Protein AF-A0A2W6C945-F1 (afdb_monomer_lite)

Structure (mmCIF, N/CA/C/O backbone):
data_AF-A0A2W6C945-F1
#
_entry.id   AF-A0A2W6C945-F1
#
loop_
_atom_site.group_PDB
_atom_site.id
_atom_site.type_symbol
_atom_site.label_atom_id
_atom_site.label_alt_id
_atom_site.label_comp_id
_atom_site.label_asym_id
_atom_site.label_entity_id
_atom_site.label_seq_id
_atom_site.pdbx_PDB_ins_code
_atom_site.Cartn_x
_atom_site.Cartn_y
_atom_site.Cartn_z
_atom_site.occupancy
_atom_site.B_iso_or_equiv
_atom_site.auth_seq_id
_atom_site.auth_comp_id
_atom_site.auth_asym_id
_atom_site.auth_atom_id
_atom_site.pdbx_PDB_model_num
ATOM 1 N N . ILE A 1 1 ? -20.188 -12.125 45.184 1.00 84.50 1 ILE A N 1
ATOM 2 C CA . ILE A 1 1 ? -20.634 -11.497 43.907 1.00 84.50 1 ILE A CA 1
ATOM 3 C C . ILE A 1 1 ? -21.324 -10.156 44.148 1.00 84.50 1 ILE A C 1
ATOM 5 O O . ILE A 1 1 ? -20.869 -9.191 43.562 1.00 84.50 1 ILE A O 1
ATOM 9 N N . ARG A 1 2 ? -22.378 -10.065 44.979 1.00 91.31 2 ARG A N 1
ATOM 10 C CA . ARG A 1 2 ? -23.064 -8.780 45.250 1.00 91.31 2 ARG A CA 1
ATOM 11 C C . ARG A 1 2 ? -22.165 -7.738 45.921 1.00 91.31 2 ARG A C 1
ATOM 13 O O . ARG A 1 2 ? -22.112 -6.624 45.441 1.00 91.31 2 ARG A O 1
ATOM 20 N N . GLU A 1 3 ? -21.388 -8.149 46.918 1.00 95.62 3 GLU A N 1
ATOM 21 C CA . GLU A 1 3 ? -20.398 -7.289 47.586 1.00 95.62 3 GLU A CA 1
ATOM 22 C C . GLU A 1 3 ? -19.382 -6.696 46.590 1.00 95.62 3 GLU A 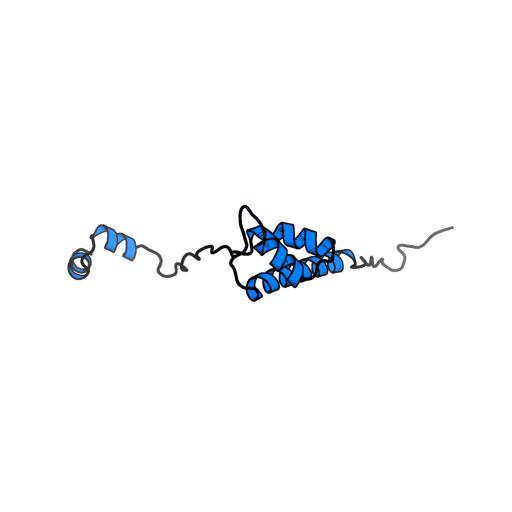C 1
ATOM 24 O O . GLU A 1 3 ? -19.269 -5.485 46.463 1.00 95.62 3 GLU A O 1
ATOM 29 N N . ILE A 1 4 ? -18.769 -7.547 45.757 1.00 91.88 4 ILE A N 1
ATOM 30 C CA . ILE A 1 4 ? -17.868 -7.135 44.661 1.00 91.88 4 ILE A CA 1
ATOM 31 C C . ILE A 1 4 ? -18.565 -6.180 43.672 1.00 91.88 4 ILE A C 1
ATOM 33 O O . ILE A 1 4 ? -17.958 -5.250 43.152 1.00 91.88 4 ILE A O 1
ATOM 37 N N . ALA A 1 5 ? -19.840 -6.428 43.369 1.00 94.88 5 ALA A N 1
ATOM 38 C CA . ALA A 1 5 ? -20.624 -5.620 42.441 1.00 94.88 5 ALA A CA 1
ATOM 39 C C . ALA A 1 5 ? -20.922 -4.219 43.005 1.00 94.88 5 ALA A C 1
ATOM 41 O O . ALA A 1 5 ? -20.815 -3.238 42.271 1.00 94.88 5 ALA A O 1
ATOM 42 N N . GLU A 1 6 ? -21.249 -4.126 44.294 1.00 95.06 6 GLU A N 1
ATOM 43 C CA . GLU A 1 6 ? -21.484 -2.869 45.013 1.00 95.06 6 GLU A CA 1
ATOM 44 C C . GLU A 1 6 ? -20.196 -2.052 45.152 1.00 95.06 6 GLU A C 1
ATOM 46 O O . GLU A 1 6 ? -20.202 -0.855 44.870 1.00 95.06 6 GLU A O 1
ATOM 51 N N . GLU A 1 7 ? -19.083 -2.701 45.493 1.00 96.31 7 GLU A N 1
ATOM 52 C CA . GLU A 1 7 ? -17.783 -2.045 45.654 1.00 96.31 7 GLU A CA 1
ATOM 53 C C . GLU A 1 7 ? -17.219 -1.515 44.324 1.00 96.31 7 GLU A C 1
ATOM 55 O O . GLU A 1 7 ? -16.675 -0.413 44.270 1.00 96.31 7 GLU A O 1
ATOM 60 N N . LEU A 1 8 ? -17.388 -2.263 43.226 1.00 94.19 8 LEU A N 1
ATOM 61 C CA . LEU A 1 8 ? -16.870 -1.896 41.900 1.00 94.19 8 LEU A CA 1
ATOM 62 C C . LEU A 1 8 ? -17.870 -1.113 41.030 1.00 94.19 8 LEU A C 1
ATOM 64 O O . LEU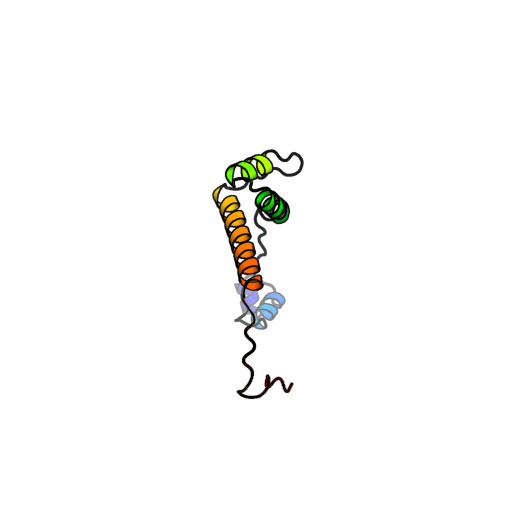 A 1 8 ? -17.537 -0.735 39.906 1.00 94.19 8 LEU A O 1
ATOM 68 N N . GLY A 1 9 ? -19.101 -0.889 41.503 1.00 94.25 9 GLY A N 1
ATOM 69 C CA . GLY A 1 9 ? -20.144 -0.199 40.734 1.00 94.25 9 GLY A CA 1
ATOM 70 C C . GLY A 1 9 ? -20.558 -0.946 39.459 1.00 94.25 9 GLY A C 1
ATOM 71 O O . GLY A 1 9 ? -20.826 -0.342 38.416 1.00 94.25 9 GLY A O 1
ATOM 72 N N . HIS A 1 10 ? -20.582 -2.277 39.504 1.00 95.19 10 HIS A N 1
ATOM 73 C CA . HIS A 1 10 ? -20.946 -3.135 38.376 1.00 95.19 10 HIS A CA 1
ATOM 74 C C . HIS A 1 10 ? -22.197 -3.955 38.676 1.00 95.19 10 HIS A C 1
ATOM 76 O O . HIS A 1 10 ? -22.591 -4.131 39.821 1.00 95.19 10 HIS A O 1
ATOM 82 N N . SER A 1 11 ? -22.854 -4.487 37.641 1.00 95.75 11 SER A N 1
ATOM 83 C CA . SER A 1 11 ? -23.988 -5.385 37.873 1.00 95.75 11 SER A CA 1
ATOM 84 C C . SER A 1 11 ? -23.498 -6.747 38.399 1.00 95.75 11 SER A C 1
ATOM 86 O O . SER A 1 11 ? -22.457 -7.234 37.938 1.00 95.75 11 SER A O 1
ATOM 88 N N . PRO A 1 12 ? -24.248 -7.427 39.288 1.00 93.75 12 PRO A N 1
ATOM 89 C CA . PRO A 1 12 ? -23.920 -8.790 39.715 1.00 93.75 12 PRO A CA 1
ATOM 90 C C . PRO A 1 12 ? -23.756 -9.760 38.537 1.00 93.75 12 PRO A C 1
ATOM 92 O O . PRO A 1 12 ? -22.913 -10.654 38.583 1.00 93.75 12 PRO A O 1
ATOM 95 N N . THR A 1 13 ? -24.512 -9.549 37.455 1.00 95.12 13 THR A N 1
ATOM 96 C CA . THR A 1 13 ? -24.417 -10.315 36.206 1.00 95.12 13 THR A CA 1
ATOM 97 C C . THR A 1 13 ? -23.081 -10.087 35.499 1.00 95.12 13 THR A C 1
ATOM 99 O O . THR A 1 13 ? -22.464 -11.041 35.033 1.00 95.12 13 THR A O 1
ATOM 102 N N . THR A 1 14 ? -22.589 -8.845 35.463 1.00 93.50 14 THR A N 1
ATOM 103 C CA . THR A 1 14 ? -21.268 -8.506 34.908 1.00 93.50 14 THR A CA 1
ATOM 104 C C . THR A 1 14 ? -20.160 -9.192 35.701 1.00 93.50 14 THR A C 1
ATOM 106 O O . THR A 1 14 ? -19.293 -9.823 35.104 1.00 93.50 14 THR A O 1
ATOM 109 N N . VAL A 1 15 ? -20.219 -9.119 37.033 1.00 94.25 15 VAL A N 1
ATOM 110 C CA . VAL A 1 15 ? -19.232 -9.756 37.918 1.00 94.25 15 VAL A CA 1
ATOM 111 C C . VAL A 1 15 ? -19.261 -11.278 37.764 1.00 94.25 15 VAL A C 1
ATOM 113 O O . VAL A 1 15 ? -18.212 -11.898 37.625 1.00 94.25 15 VAL A O 1
ATOM 116 N N . SER A 1 16 ? -20.451 -11.887 37.715 1.00 93.69 16 SER A N 1
ATOM 117 C CA . SER A 1 16 ? -20.593 -13.330 37.484 1.00 93.69 16 SER A CA 1
ATOM 118 C C . SER A 1 16 ? -20.015 -13.765 36.138 1.00 93.69 16 SER A C 1
ATOM 120 O O . SER A 1 16 ? -19.373 -14.808 36.074 1.00 93.69 16 SER A O 1
ATOM 122 N N . ARG A 1 17 ? -20.230 -12.980 35.074 1.00 92.62 17 ARG A N 1
ATOM 123 C CA . ARG A 1 17 ? -19.676 -13.256 33.743 1.00 92.62 17 ARG A CA 1
ATOM 124 C C . ARG A 1 17 ? -18.149 -13.220 33.760 1.00 92.62 17 ARG A C 1
ATOM 126 O O . ARG A 1 17 ? -17.527 -14.162 33.294 1.00 92.62 17 ARG A O 1
ATOM 133 N N . VAL A 1 18 ? -17.556 -12.171 34.330 1.00 90.94 18 VAL A N 1
ATOM 134 C CA . VAL A 1 18 ? -16.093 -12.002 34.382 1.00 90.94 18 VAL A CA 1
ATOM 135 C C . VAL A 1 18 ? -15.425 -13.103 35.211 1.00 90.94 18 VAL A C 1
ATOM 137 O O . VAL A 1 18 ? -14.394 -13.619 34.806 1.00 90.94 18 VAL A O 1
ATOM 140 N N . LEU A 1 19 ? -16.026 -13.525 36.330 1.00 91.56 19 LEU A N 1
ATOM 141 C CA . LEU A 1 19 ? -15.495 -14.628 37.147 1.00 91.56 19 LEU A CA 1
ATOM 142 C C . LEU A 1 19 ? -15.540 -15.996 36.442 1.00 91.56 19 LEU A C 1
ATOM 144 O O . LEU A 1 19 ? -14.821 -16.907 36.842 1.00 91.56 19 LEU A O 1
ATOM 148 N N . GLN A 1 20 ? -16.400 -16.155 35.432 1.00 91.50 20 GLN A N 1
ATOM 149 C CA . GLN A 1 20 ? -16.517 -17.376 34.628 1.00 91.50 20 GLN A CA 1
ATOM 150 C C . GLN A 1 20 ? -15.671 -17.326 33.347 1.00 91.50 20 GLN A C 1
ATOM 152 O O . GLN A 1 20 ? -15.486 -18.358 32.701 1.00 91.50 20 GLN A O 1
ATOM 157 N N . GLU A 1 21 ? -15.176 -16.149 32.953 1.00 88.38 21 GLU A N 1
ATOM 158 C CA . GLU A 1 21 ? -14.334 -16.001 31.769 1.00 88.38 21 GLU A CA 1
ATOM 159 C C . GLU A 1 21 ? -12.944 -16.630 32.017 1.00 88.38 21 GLU A C 1
ATOM 161 O O . GLU A 1 21 ? -12.320 -16.377 33.049 1.00 88.38 21 GLU A O 1
ATOM 166 N N . PRO A 1 22 ? -12.427 -17.451 31.081 1.00 87.19 22 PRO A N 1
ATOM 167 C CA . PRO A 1 22 ? -11.063 -17.968 31.147 1.00 87.19 22 PRO A CA 1
ATOM 168 C C . PRO A 1 22 ? -10.040 -16.831 31.264 1.00 87.19 22 PRO A C 1
ATOM 170 O O . PRO A 1 22 ? -10.060 -15.904 30.456 1.00 87.19 22 PRO A O 1
ATOM 173 N N . MET A 1 23 ? -9.117 -16.923 32.227 1.00 81.19 23 MET A N 1
ATOM 174 C CA . MET A 1 23 ? -8.128 -15.861 32.472 1.00 81.19 23 MET A CA 1
ATOM 175 C C . MET A 1 23 ? -7.093 -15.716 31.343 1.00 81.19 23 MET A C 1
ATOM 177 O O . MET A 1 23 ? -6.578 -14.624 31.123 1.00 81.19 23 MET A O 1
ATOM 181 N N . ASP A 1 24 ? -6.851 -16.784 30.578 1.00 81.44 24 ASP A N 1
ATOM 182 C CA . ASP A 1 24 ? -5.837 -16.834 29.515 1.00 81.44 24 ASP A CA 1
ATOM 183 C C . ASP A 1 24 ? -6.398 -16.506 28.120 1.00 81.44 24 ASP A C 1
ATOM 185 O O . ASP A 1 24 ? -6.001 -17.101 27.115 1.00 81.44 24 ASP A O 1
ATOM 189 N N . GLN A 1 25 ? -7.347 -15.571 28.016 1.00 77.88 25 GLN A N 1
ATOM 190 C CA . GLN A 1 25 ? -7.807 -15.120 26.702 1.00 77.88 25 GLN A CA 1
ATOM 191 C C . GLN A 1 25 ? -6.817 -14.117 26.095 1.00 77.88 25 GLN A C 1
ATOM 193 O O . GLN A 1 25 ? -6.665 -13.009 26.619 1.00 77.88 25 GLN A O 1
ATOM 198 N N . PRO A 1 26 ? -6.160 -14.443 24.963 1.00 79.50 26 PRO A N 1
ATOM 199 C CA . PRO A 1 26 ? -5.314 -13.476 24.291 1.00 79.50 26 PRO A CA 1
ATOM 200 C C . PRO A 1 26 ? -6.175 -12.300 23.812 1.00 79.50 26 PRO A C 1
ATOM 202 O O . PRO A 1 26 ? -7.288 -12.503 23.310 1.00 79.50 26 PRO A O 1
ATOM 205 N N . PRO A 1 27 ? -5.675 -11.059 23.917 1.00 80.00 27 PRO A N 1
ATOM 206 C CA . PRO A 1 27 ? -6.416 -9.902 23.452 1.00 80.00 27 PRO A CA 1
ATOM 207 C C . PRO A 1 27 ? -6.745 -10.065 21.968 1.00 80.00 27 PRO A C 1
ATOM 209 O O . PRO A 1 27 ? -5.880 -10.386 21.147 1.00 80.00 27 PRO A O 1
ATOM 212 N N . LYS A 1 28 ? -8.005 -9.809 21.607 1.00 83.25 28 LYS A N 1
ATOM 213 C CA . LYS A 1 28 ? -8.444 -9.864 20.212 1.00 83.25 28 LYS A CA 1
ATOM 214 C C . LYS A 1 28 ? -7.643 -8.849 19.396 1.00 83.25 28 LYS A C 1
ATOM 216 O O . LYS A 1 28 ? -7.797 -7.635 19.557 1.00 83.25 28 LYS A O 1
ATOM 221 N N . ARG A 1 29 ? -6.776 -9.339 18.508 1.00 80.44 29 ARG A N 1
ATOM 222 C CA . ARG A 1 29 ? -5.962 -8.485 17.639 1.00 80.44 29 ARG A CA 1
ATOM 223 C C . ARG A 1 29 ? -6.883 -7.697 16.709 1.00 80.44 29 ARG A C 1
ATOM 225 O O . ARG A 1 29 ? -7.668 -8.273 15.964 1.00 80.44 29 ARG A O 1
ATOM 232 N N . ARG A 1 30 ? -6.780 -6.367 16.738 1.00 78.44 30 ARG A N 1
ATOM 233 C CA . ARG A 1 30 ? -7.457 -5.510 15.756 1.00 78.44 30 ARG A CA 1
ATOM 234 C C . ARG A 1 30 ? -6.797 -5.687 14.391 1.00 78.44 30 ARG A C 1
ATOM 236 O O . ARG A 1 30 ? -5.595 -5.456 14.254 1.00 78.44 30 ARG A O 1
ATOM 243 N N . GLU A 1 31 ? -7.588 -6.037 13.385 1.00 76.88 31 GLU A N 1
ATOM 244 C CA . GLU A 1 31 ? -7.157 -6.047 11.988 1.00 76.88 31 GLU A CA 1
ATOM 245 C C . GLU A 1 31 ? -7.059 -4.606 11.476 1.00 76.88 31 GLU A C 1
ATOM 247 O O . GLU A 1 31 ? -8.033 -4.013 11.018 1.00 76.88 31 GLU A O 1
ATOM 252 N N . ARG A 1 32 ? -5.877 -3.998 11.605 1.00 76.12 32 ARG A N 1
ATOM 253 C CA . ARG A 1 32 ? -5.588 -2.708 10.969 1.00 76.12 32 ARG A CA 1
ATOM 254 C C . ARG A 1 32 ? -5.040 -2.96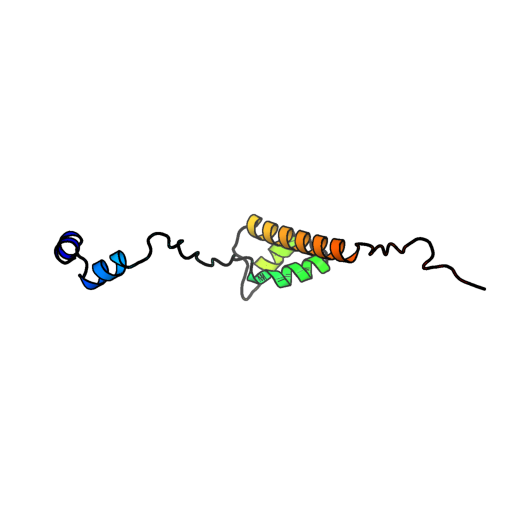7 9.572 1.00 76.12 32 ARG A C 1
ATOM 256 O O . ARG A 1 32 ? -3.921 -3.461 9.448 1.00 76.12 32 ARG A O 1
ATOM 263 N N . ARG A 1 33 ? -5.812 -2.613 8.545 1.00 82.69 33 ARG A N 1
ATOM 264 C CA . ARG A 1 33 ? -5.325 -2.569 7.160 1.00 82.69 33 ARG A CA 1
ATOM 265 C C . ARG A 1 33 ? -4.452 -1.330 6.965 1.00 82.69 33 ARG A C 1
ATOM 267 O O . ARG A 1 33 ? -4.732 -0.271 7.531 1.00 82.69 33 ARG A O 1
ATOM 274 N N . SER A 1 34 ? -3.359 -1.478 6.229 1.00 88.56 34 SER A N 1
ATOM 275 C CA . SER A 1 34 ? -2.478 -0.374 5.865 1.00 88.56 34 SER A CA 1
ATOM 276 C C . SER A 1 34 ? -3.137 0.505 4.806 1.00 88.56 34 SER A C 1
ATOM 278 O O . SER A 1 34 ? -3.873 0.015 3.955 1.00 88.56 34 SER A O 1
ATOM 280 N N . GLN A 1 35 ? -2.817 1.800 4.798 1.00 91.94 35 GLN A N 1
ATOM 281 C CA . GLN A 1 35 ? -3.301 2.711 3.754 1.00 91.94 35 GLN A CA 1
ATOM 282 C C . GLN A 1 35 ? -2.764 2.351 2.362 1.00 91.94 35 GLN A C 1
ATOM 284 O O . 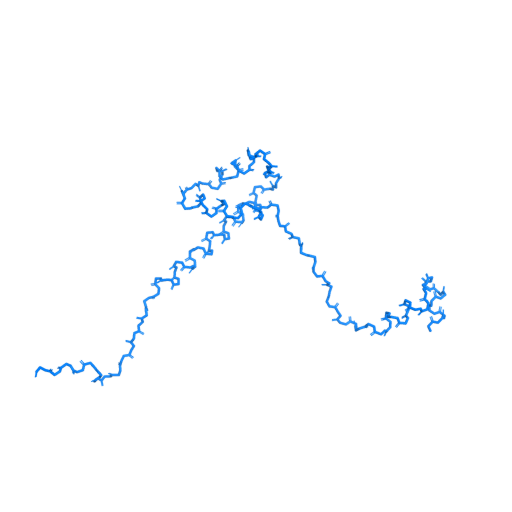GLN A 1 35 ? -3.336 2.774 1.367 1.00 91.94 35 GLN A O 1
ATOM 289 N N . VAL A 1 36 ? -1.660 1.597 2.285 1.00 95.12 36 VAL A N 1
ATOM 290 C CA . VAL A 1 36 ? -1.095 1.135 1.008 1.00 95.12 36 VAL A CA 1
ATOM 291 C C . VAL A 1 36 ? -1.749 -0.157 0.504 1.00 95.12 36 VAL A C 1
ATOM 293 O O . VAL A 1 36 ? -1.598 -0.485 -0.668 1.00 95.12 36 VAL A O 1
ATOM 296 N N . ASP A 1 37 ? -2.492 -0.883 1.348 1.00 93.38 37 ASP A N 1
ATOM 297 C CA . ASP A 1 37 ? -3.094 -2.171 0.973 1.00 93.38 37 ASP A CA 1
ATOM 298 C C . ASP A 1 37 ? -3.978 -2.094 -0.290 1.00 93.38 37 ASP A C 1
ATOM 300 O O . ASP A 1 37 ? -3.862 -3.001 -1.116 1.00 93.38 37 ASP A O 1
ATOM 304 N N . PRO A 1 38 ? -4.786 -1.034 -0.521 1.00 94.12 38 PRO A N 1
ATOM 305 C CA . PRO A 1 38 ? -5.576 -0.901 -1.750 1.00 94.12 38 PRO A CA 1
ATOM 306 C C . PRO A 1 38 ? -4.745 -0.858 -3.042 1.00 94.12 38 PRO A C 1
ATOM 308 O O . PRO A 1 38 ? -5.231 -1.259 -4.093 1.00 94.12 38 PRO A O 1
ATOM 311 N N . TYR A 1 39 ? -3.479 -0.430 -2.979 1.00 95.31 39 TYR A N 1
ATOM 312 C CA . TYR A 1 39 ? -2.611 -0.299 -4.157 1.00 95.31 39 TYR A CA 1
ATOM 313 C C . TYR A 1 39 ? -1.824 -1.570 -4.474 1.00 95.31 39 TYR A C 1
ATOM 315 O O . TYR A 1 39 ? -0.995 -1.554 -5.380 1.00 95.31 39 TYR A O 1
ATOM 323 N N . ARG A 1 40 ? -2.030 -2.667 -3.736 1.00 95.12 40 ARG A N 1
ATOM 324 C CA . ARG A 1 40 ? -1.233 -3.895 -3.874 1.00 95.12 40 ARG A CA 1
ATOM 325 C C . ARG A 1 40 ? -1.182 -4.403 -5.316 1.00 95.12 40 ARG A C 1
ATOM 327 O O . ARG A 1 40 ? -0.092 -4.603 -5.848 1.00 95.12 40 ARG A O 1
ATOM 334 N N . ASP A 1 41 ? -2.340 -4.544 -5.950 1.00 95.94 41 ASP A N 1
ATOM 335 C CA . ASP A 1 41 ? -2.444 -5.085 -7.310 1.00 95.94 41 ASP A CA 1
ATOM 336 C C . ASP A 1 41 ? -1.872 -4.108 -8.347 1.00 95.94 41 ASP A C 1
ATOM 338 O O . ASP A 1 41 ? -1.241 -4.508 -9.324 1.00 95.94 41 ASP A O 1
ATOM 342 N N . GLN A 1 42 ? -2.039 -2.803 -8.117 1.00 96.75 42 GLN A N 1
ATOM 343 C CA . GLN A 1 42 ? -1.478 -1.767 -8.981 1.00 96.75 42 GLN A CA 1
ATOM 344 C C . GLN A 1 42 ? 0.055 -1.727 -8.889 1.00 96.75 42 GLN A C 1
ATOM 346 O O . GLN A 1 42 ? 0.736 -1.606 -9.906 1.00 96.75 42 GLN A O 1
ATOM 351 N N . ILE A 1 43 ? 0.612 -1.892 -7.687 1.00 97.50 43 ILE A N 1
ATOM 352 C CA . ILE A 1 43 ? 2.055 -2.017 -7.464 1.00 97.50 43 ILE A CA 1
ATOM 353 C C . ILE A 1 43 ? 2.604 -3.260 -8.170 1.00 97.50 43 ILE A C 1
ATOM 355 O O . ILE A 1 43 ? 3.686 -3.191 -8.752 1.00 97.50 43 ILE A O 1
ATOM 359 N N . GLU A 1 44 ? 1.888 -4.388 -8.135 1.00 97.19 44 GLU A N 1
ATOM 360 C CA . GLU A 1 44 ? 2.288 -5.601 -8.856 1.00 97.19 44 GLU A CA 1
ATOM 361 C C . GLU A 1 44 ? 2.404 -5.344 -10.366 1.00 97.19 44 GLU A C 1
ATOM 363 O O . GLU A 1 44 ? 3.465 -5.633 -10.928 1.00 97.19 44 GLU A O 1
ATOM 368 N N . ARG A 1 45 ? 1.397 -4.701 -10.977 1.00 97.56 45 ARG A N 1
ATOM 369 C CA . ARG A 1 45 ? 1.418 -4.287 -12.394 1.00 97.56 45 ARG A CA 1
ATOM 370 C C . ARG A 1 45 ? 2.579 -3.347 -12.714 1.00 97.56 45 ARG A C 1
ATOM 372 O O . ARG A 1 45 ? 3.387 -3.624 -13.593 1.00 97.56 45 ARG A O 1
ATOM 379 N N . TRP A 1 46 ? 2.749 -2.277 -11.941 1.00 97.88 46 TRP A N 1
ATOM 380 C CA . TRP A 1 46 ? 3.848 -1.331 -12.157 1.00 97.88 46 TRP A CA 1
ATOM 381 C C . TRP A 1 46 ? 5.231 -1.972 -12.013 1.00 97.88 46 TRP A C 1
ATOM 383 O O . TRP A 1 46 ? 6.190 -1.542 -12.650 1.00 97.88 46 TRP A O 1
ATOM 393 N N . LEU A 1 47 ? 5.365 -2.992 -11.162 1.00 97.06 47 LEU A N 1
ATOM 394 C CA . LEU A 1 47 ? 6.610 -3.744 -11.043 1.00 97.06 47 LEU A CA 1
ATOM 395 C C . LEU A 1 47 ? 6.871 -4.627 -12.269 1.00 97.06 47 LEU A C 1
ATOM 397 O O . LEU A 1 47 ? 8.032 -4.859 -12.589 1.00 97.06 47 LEU A O 1
ATOM 401 N N . GLU A 1 48 ? 5.832 -5.134 -12.936 1.00 95.44 48 GLU A N 1
ATOM 402 C CA . GLU A 1 48 ? 5.958 -5.833 -14.227 1.00 95.44 48 GLU A CA 1
ATOM 403 C C . GLU A 1 48 ? 6.368 -4.872 -15.345 1.00 95.44 48 GLU A C 1
ATOM 405 O O . GLU A 1 48 ? 7.246 -5.196 -16.136 1.00 95.44 48 GLU A O 1
ATOM 410 N N . GLU A 1 49 ? 5.822 -3.659 -15.334 1.00 96.75 49 GLU A N 1
ATOM 411 C CA . GLU A 1 49 ? 6.189 -2.567 -16.245 1.00 96.75 49 GLU A CA 1
ATOM 412 C C . GLU A 1 49 ? 7.570 -1.946 -15.937 1.00 96.75 49 GLU A C 1
ATOM 414 O O . GLU A 1 49 ? 8.048 -1.078 -16.665 1.00 96.75 49 GLU A O 1
ATOM 419 N N . GLY A 1 50 ? 8.230 -2.364 -14.850 1.00 96.31 50 GLY A N 1
ATOM 420 C CA . GLY A 1 50 ? 9.567 -1.893 -14.482 1.00 96.31 50 GLY A CA 1
ATOM 421 C C . GLY A 1 50 ? 9.612 -0.478 -13.896 1.00 96.31 50 GLY A C 1
ATOM 422 O O . GLY A 1 50 ? 10.683 0.132 -13.845 1.00 96.31 50 GLY A O 1
ATOM 423 N N . LEU A 1 51 ? 8.486 0.062 -13.420 1.00 97.94 51 LEU A N 1
ATOM 424 C CA . LEU A 1 51 ? 8.451 1.411 -12.858 1.00 97.94 51 LEU A CA 1
ATOM 425 C C . LEU A 1 51 ? 9.310 1.515 -11.579 1.00 97.94 51 LEU A C 1
ATOM 427 O O . LEU A 1 51 ? 9.320 0.615 -10.726 1.00 97.94 51 LEU A O 1
ATOM 431 N N . PRO A 1 52 ? 10.011 2.645 -11.372 1.00 97.62 52 PRO A N 1
ATOM 432 C CA . PRO A 1 52 ? 10.692 2.903 -10.113 1.00 97.62 52 PRO A CA 1
ATOM 433 C C . PRO A 1 52 ? 9.682 3.219 -9.001 1.00 97.62 52 PRO A C 1
ATOM 435 O O . PRO A 1 52 ? 8.655 3.858 -9.225 1.00 97.62 52 PRO A O 1
ATOM 438 N N . VAL A 1 53 ? 10.020 2.851 -7.760 1.00 97.56 53 VAL A N 1
ATOM 439 C CA . VAL A 1 53 ? 9.162 3.044 -6.568 1.00 97.56 53 VAL A CA 1
ATOM 440 C C . VAL A 1 53 ? 8.718 4.497 -6.389 1.00 97.56 53 VAL A C 1
ATOM 442 O O . VAL A 1 53 ? 7.603 4.762 -5.951 1.00 97.56 53 VAL A O 1
ATOM 445 N N . VAL A 1 54 ? 9.590 5.448 -6.736 1.00 97.94 54 VAL A N 1
ATOM 446 C CA . VAL A 1 54 ? 9.270 6.880 -6.674 1.00 97.94 54 VAL A CA 1
ATOM 447 C C . VAL A 1 54 ? 8.116 7.221 -7.613 1.00 97.94 54 VAL A C 1
ATOM 449 O O . VAL A 1 54 ? 7.171 7.871 -7.181 1.00 97.94 54 VAL A O 1
ATOM 452 N N . ARG A 1 55 ? 8.147 6.702 -8.846 1.00 98.25 55 ARG A N 1
ATOM 453 C CA . ARG A 1 55 ? 7.099 6.940 -9.840 1.00 98.25 55 ARG A CA 1
ATOM 454 C C . ARG A 1 55 ? 5.773 6.302 -9.438 1.00 98.25 55 ARG A C 1
ATOM 456 O O . ARG A 1 55 ? 4.730 6.925 -9.584 1.00 98.25 55 ARG A O 1
ATOM 463 N N . MET A 1 56 ? 5.814 5.093 -8.883 1.00 98.19 56 MET A N 1
ATOM 464 C CA . MET A 1 56 ? 4.623 4.421 -8.348 1.00 98.19 56 MET A CA 1
ATOM 465 C C . MET A 1 56 ? 3.943 5.257 -7.256 1.00 98.19 56 MET A C 1
ATOM 467 O O . MET A 1 56 ? 2.727 5.416 -7.257 1.00 98.19 56 MET A O 1
ATOM 471 N N . LEU A 1 57 ? 4.732 5.820 -6.335 1.00 98.25 57 LEU A N 1
ATOM 472 C CA . LEU A 1 57 ? 4.211 6.654 -5.253 1.00 98.25 57 LEU A CA 1
ATOM 473 C C . LEU A 1 57 ? 3.586 7.955 -5.774 1.00 98.25 57 LEU A C 1
ATOM 475 O O . LEU A 1 57 ? 2.572 8.396 -5.240 1.00 98.25 57 LEU A O 1
ATOM 479 N N . GLU A 1 58 ? 4.190 8.580 -6.785 1.00 97.94 58 GLU A N 1
ATOM 480 C CA . GLU A 1 58 ? 3.613 9.757 -7.444 1.00 97.94 58 GLU A CA 1
ATOM 481 C C . GLU A 1 58 ? 2.258 9.432 -8.069 1.00 97.94 58 GLU A C 1
ATOM 483 O O . GLU A 1 58 ? 1.295 10.150 -7.815 1.00 97.94 58 GLU A O 1
ATOM 488 N N . LEU A 1 59 ? 2.175 8.329 -8.821 1.00 97.75 59 LEU A N 1
ATOM 489 C CA . LEU A 1 59 ? 0.934 7.890 -9.458 1.00 97.75 59 LEU A CA 1
ATOM 490 C C . LEU A 1 59 ? -0.163 7.614 -8.424 1.00 97.75 59 LEU A C 1
ATOM 492 O O . LEU A 1 59 ? -1.265 8.140 -8.554 1.00 97.75 59 LEU A O 1
ATOM 496 N N . ALA A 1 60 ? 0.168 6.888 -7.352 1.00 97.31 60 ALA A N 1
ATOM 497 C CA . ALA A 1 60 ? -0.767 6.595 -6.267 1.00 97.31 60 ALA A CA 1
ATOM 498 C C . ALA A 1 60 ? -1.266 7.867 -5.556 1.00 97.31 60 ALA A C 1
ATOM 500 O O . ALA A 1 60 ? -2.397 7.923 -5.085 1.00 97.31 60 ALA A O 1
ATOM 501 N N . ARG A 1 61 ? -0.436 8.914 -5.471 1.00 97.38 61 ARG A N 1
ATOM 502 C CA . ARG A 1 61 ? -0.824 10.221 -4.910 1.00 97.38 61 ARG A CA 1
ATOM 503 C C . ARG A 1 61 ? -1.673 11.061 -5.857 1.00 97.38 61 ARG A C 1
ATOM 505 O O . ARG A 1 61 ? -2.438 11.888 -5.376 1.00 97.38 61 ARG A O 1
ATOM 512 N N . SER A 1 62 ? -1.512 10.881 -7.166 1.00 96.38 62 SER A N 1
ATOM 513 C CA . SER A 1 62 ? -2.271 11.604 -8.192 1.00 96.38 62 SER A CA 1
ATOM 514 C C . SER A 1 62 ? -3.619 10.967 -8.540 1.00 96.38 62 SER A C 1
ATOM 516 O O . SER A 1 62 ? -4.335 11.492 -9.387 1.00 96.38 62 SER A O 1
ATOM 518 N N . GLU A 1 63 ? -3.957 9.836 -7.925 1.00 93.00 63 GLU A N 1
ATOM 519 C CA . GLU A 1 63 ? -5.206 9.120 -8.171 1.00 93.00 63 GLU A CA 1
ATOM 520 C C . GLU A 1 63 ? -6.424 9.935 -7.705 1.00 93.00 63 GLU A C 1
ATOM 522 O O . GLU A 1 63 ? -6.436 10.486 -6.604 1.00 93.00 63 GLU A O 1
ATOM 527 N N . SER A 1 64 ? -7.450 10.035 -8.554 1.00 87.19 64 SER A N 1
ATOM 528 C CA . SER A 1 64 ? -8.580 10.949 -8.350 1.00 87.19 64 SER A CA 1
ATOM 529 C C . SER A 1 64 ? -9.602 10.461 -7.326 1.00 87.19 64 SER A C 1
ATOM 531 O O . SER A 1 64 ? -10.152 11.270 -6.585 1.00 87.19 64 SER A O 1
ATOM 533 N N . GLU A 1 65 ? -9.885 9.157 -7.292 1.00 89.44 65 GLU A N 1
ATOM 534 C CA . GLU A 1 65 ? -10.915 8.595 -6.404 1.00 89.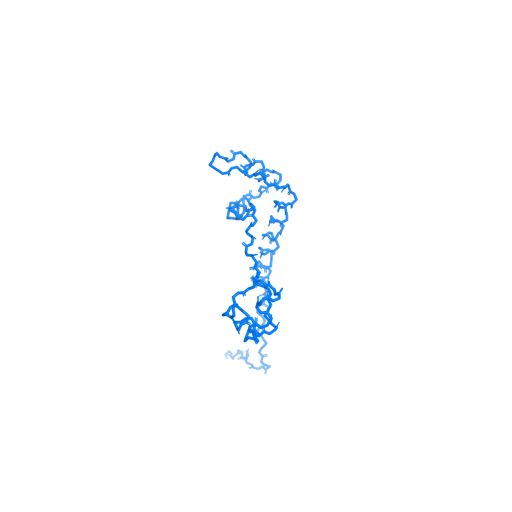44 65 GLU A CA 1
ATOM 535 C C . GLU A 1 65 ? -10.386 8.378 -4.988 1.00 89.44 65 GLU A C 1
ATOM 537 O O . GLU A 1 65 ? -11.028 8.734 -4.000 1.00 89.44 65 GLU A O 1
ATOM 542 N N . GLN A 1 66 ? -9.189 7.807 -4.891 1.00 89.00 66 GLN A N 1
ATOM 543 C CA . GLN A 1 66 ? -8.541 7.515 -3.628 1.00 89.00 66 GLN A CA 1
ATOM 544 C C . GLN A 1 66 ? -7.054 7.840 -3.771 1.00 89.00 66 GLN A C 1
ATOM 546 O O . GLN A 1 66 ? -6.299 6.985 -4.221 1.00 89.00 66 GLN A O 1
ATOM 551 N N . PRO A 1 67 ? -6.613 9.063 -3.431 1.00 94.38 67 PRO A N 1
ATOM 552 C CA . PRO A 1 67 ? -5.198 9.410 -3.435 1.00 94.38 67 PRO A CA 1
ATOM 553 C C . PRO A 1 67 ? -4.485 8.838 -2.206 1.00 94.38 67 PRO A C 1
ATOM 555 O O . PRO A 1 67 ? -4.994 8.871 -1.080 1.00 94.38 67 PRO A O 1
ATOM 558 N N . TYR A 1 68 ? -3.257 8.363 -2.398 1.00 97.00 68 TYR A N 1
ATOM 559 C CA . TYR A 1 68 ? -2.456 7.815 -1.311 1.00 97.00 68 TYR A CA 1
ATOM 560 C C . TYR A 1 68 ? -1.920 8.928 -0.406 1.00 97.00 68 TYR A C 1
ATOM 562 O O . TYR A 1 68 ? -1.024 9.684 -0.781 1.00 97.00 68 TYR A O 1
ATOM 570 N N . THR A 1 69 ? -2.408 8.996 0.830 1.00 96.12 69 THR A N 1
ATOM 571 C CA . THR A 1 69 ? -2.002 10.016 1.817 1.00 96.12 69 THR A CA 1
ATOM 572 C C . THR A 1 69 ? -0.964 9.521 2.826 1.00 96.12 69 THR A C 1
ATOM 574 O O . THR A 1 69 ? -0.479 10.289 3.659 1.00 96.12 69 THR A O 1
ATOM 577 N N . GLY A 1 70 ? -0.582 8.245 2.740 1.00 94.69 70 GLY A N 1
ATOM 578 C CA . GLY A 1 70 ? 0.362 7.621 3.657 1.00 94.69 70 GLY A CA 1
ATOM 579 C C . GLY A 1 70 ? 1.827 8.013 3.428 1.00 94.69 70 GLY A C 1
ATOM 580 O O . GLY A 1 70 ? 2.203 8.799 2.546 1.00 94.69 70 GLY A O 1
ATOM 581 N N . SER A 1 71 ? 2.700 7.442 4.260 1.00 96.44 71 SER A N 1
ATOM 582 C CA . SER A 1 71 ? 4.127 7.759 4.236 1.00 96.44 71 SER A CA 1
ATOM 583 C C . SER A 1 71 ? 4.868 7.050 3.099 1.00 96.44 71 SER A C 1
ATOM 585 O O . SER A 1 71 ? 4.590 5.904 2.745 1.00 96.44 71 SER A O 1
ATOM 587 N N . ARG A 1 72 ? 5.908 7.708 2.573 1.00 97.06 72 ARG A N 1
ATOM 588 C CA . ARG A 1 72 ? 6.806 7.121 1.565 1.00 97.06 72 ARG A CA 1
ATOM 589 C C . ARG A 1 72 ? 7.423 5.802 2.041 1.00 97.06 72 ARG A C 1
ATOM 591 O O . ARG A 1 72 ? 7.541 4.871 1.251 1.00 97.06 72 ARG A O 1
ATOM 598 N N . SER A 1 73 ? 7.814 5.721 3.312 1.00 97.25 73 SER A N 1
ATOM 599 C CA . SER A 1 73 ? 8.436 4.520 3.879 1.00 97.25 73 SER A CA 1
ATOM 600 C C . SER A 1 73 ? 7.471 3.338 3.913 1.00 97.25 73 SER A C 1
ATOM 602 O O . SER A 1 73 ? 7.863 2.232 3.556 1.00 97.25 73 SER A O 1
ATOM 604 N N . GLN A 1 74 ? 6.204 3.567 4.279 1.00 96.38 74 GLN A N 1
ATOM 605 C CA . GLN A 1 74 ? 5.178 2.521 4.258 1.00 96.38 74 GLN A CA 1
ATOM 606 C C . GLN A 1 74 ? 4.938 2.012 2.833 1.00 96.38 74 GLN A C 1
ATOM 608 O O . GLN A 1 74 ? 4.872 0.803 2.617 1.00 96.38 74 GLN A O 1
ATOM 613 N N . PHE A 1 75 ? 4.874 2.926 1.864 1.00 98.00 75 PHE A N 1
ATOM 614 C CA . PHE A 1 75 ? 4.744 2.563 0.458 1.00 98.00 75 PHE A CA 1
ATOM 615 C C . PHE A 1 75 ? 5.938 1.730 -0.031 1.00 98.00 75 PHE A C 1
ATOM 617 O O . PHE A 1 75 ? 5.767 0.645 -0.584 1.00 98.00 75 PHE A O 1
ATOM 624 N N . GLY A 1 76 ? 7.161 2.197 0.232 1.00 97.69 76 GLY A N 1
ATOM 625 C CA . GLY A 1 76 ? 8.386 1.497 -0.158 1.00 97.69 76 GLY A CA 1
ATOM 626 C C . GLY A 1 76 ? 8.518 0.109 0.472 1.00 97.69 76 GLY A C 1
ATOM 627 O O . GLY A 1 76 ? 8.946 -0.829 -0.200 1.00 97.69 76 GLY A O 1
ATOM 628 N N . GLU A 1 77 ? 8.103 -0.046 1.728 1.00 97.75 77 GLU A N 1
ATOM 629 C CA . GLU A 1 77 ? 8.089 -1.339 2.414 1.00 97.75 77 GLU A CA 1
ATOM 630 C C . GLU A 1 77 ? 7.114 -2.328 1.754 1.00 97.75 77 GLU A C 1
ATOM 632 O O . GLU A 1 77 ? 7.475 -3.487 1.543 1.00 97.75 77 GLU A O 1
ATOM 637 N N . MET A 1 78 ? 5.919 -1.886 1.342 1.00 97.25 78 MET A N 1
ATOM 638 C CA . MET A 1 78 ? 4.991 -2.732 0.577 1.00 97.25 78 MET A CA 1
ATOM 639 C C . MET A 1 78 ? 5.610 -3.179 -0.754 1.00 97.25 78 MET A C 1
ATOM 641 O O . MET A 1 78 ? 5.621 -4.371 -1.064 1.00 97.25 78 MET A O 1
ATOM 645 N N . VAL A 1 79 ? 6.203 -2.249 -1.509 1.00 97.88 79 VAL A N 1
ATOM 646 C CA . VAL A 1 79 ? 6.856 -2.574 -2.786 1.00 97.88 79 VAL A CA 1
ATOM 647 C C . VAL A 1 79 ? 8.000 -3.575 -2.589 1.00 97.88 79 VAL A C 1
ATOM 649 O O . VAL A 1 79 ? 8.130 -4.532 -3.355 1.00 97.88 79 VAL A O 1
ATOM 652 N N . ARG A 1 80 ? 8.810 -3.405 -1.537 1.00 97.38 80 ARG A N 1
ATOM 653 C CA . ARG A 1 80 ? 9.885 -4.342 -1.180 1.00 97.38 80 ARG A CA 1
ATOM 654 C C . ARG A 1 80 ? 9.341 -5.744 -0.903 1.00 97.38 80 ARG A C 1
ATOM 656 O O . ARG A 1 80 ? 9.887 -6.708 -1.439 1.00 97.38 80 ARG A O 1
ATOM 663 N N . ARG A 1 81 ? 8.275 -5.864 -0.106 1.00 96.56 81 ARG A N 1
ATOM 664 C CA . ARG A 1 81 ? 7.643 -7.158 0.209 1.00 96.56 81 ARG A CA 1
ATOM 665 C C . ARG A 1 81 ? 7.124 -7.855 -1.042 1.00 96.56 81 ARG A C 1
ATOM 667 O O . ARG A 1 81 ? 7.364 -9.046 -1.215 1.00 96.56 81 ARG A O 1
ATOM 674 N N . ILE A 1 82 ? 6.470 -7.115 -1.938 1.00 96.31 82 ILE A N 1
ATOM 675 C CA . ILE A 1 82 ? 5.960 -7.662 -3.202 1.00 96.31 82 ILE A CA 1
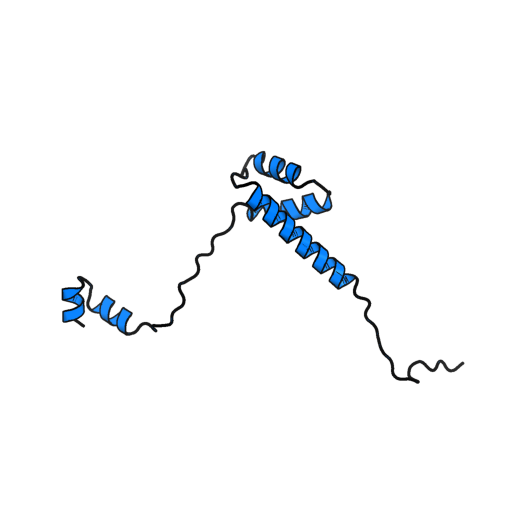ATOM 676 C C . ILE A 1 82 ? 7.116 -8.164 -4.080 1.00 96.31 82 ILE A C 1
ATOM 678 O O . ILE A 1 82 ? 7.055 -9.284 -4.585 1.00 96.31 82 ILE A O 1
ATOM 682 N N . ARG A 1 83 ? 8.209 -7.395 -4.206 1.00 95.50 83 ARG A N 1
ATOM 683 C CA . ARG A 1 83 ? 9.418 -7.832 -4.932 1.00 95.50 83 ARG A CA 1
ATOM 684 C C . ARG A 1 83 ? 10.005 -9.120 -4.357 1.00 95.50 83 ARG A C 1
ATOM 686 O O . ARG A 1 83 ? 10.302 -10.042 -5.107 1.00 95.50 83 ARG A O 1
ATOM 693 N N . GLN A 1 84 ? 10.142 -9.207 -3.035 1.00 94.69 84 GLN A N 1
ATOM 694 C CA . GLN A 1 84 ? 10.668 -10.407 -2.377 1.00 94.69 84 GLN A CA 1
ATOM 695 C C . GLN A 1 84 ? 9.784 -11.630 -2.631 1.00 94.69 84 GLN A C 1
ATOM 697 O O . GLN A 1 84 ? 10.297 -12.679 -3.013 1.00 94.69 84 GLN A O 1
ATOM 702 N N . ALA A 1 85 ? 8.464 -11.485 -2.492 1.00 93.00 85 ALA A N 1
ATOM 703 C CA . ALA A 1 85 ? 7.521 -12.567 -2.758 1.00 93.00 85 ALA A CA 1
ATOM 704 C C . ALA A 1 85 ? 7.583 -13.042 -4.221 1.00 93.00 85 ALA A C 1
ATOM 706 O O . ALA A 1 85 ? 7.516 -14.241 -4.486 1.00 93.00 85 ALA A O 1
ATOM 707 N N . ARG A 1 86 ? 7.751 -12.120 -5.179 1.00 90.38 86 ARG A N 1
ATOM 708 C CA . ARG A 1 86 ? 7.941 -12.456 -6.600 1.00 90.38 86 ARG A CA 1
ATOM 709 C C . ARG A 1 86 ? 9.235 -13.229 -6.836 1.00 90.38 86 ARG A C 1
ATOM 711 O O . ARG A 1 86 ? 9.194 -14.287 -7.455 1.00 90.38 86 ARG A O 1
ATOM 718 N N . ASN A 1 87 ? 10.349 -12.749 -6.288 1.00 88.69 87 ASN A N 1
ATOM 719 C CA . ASN A 1 87 ? 11.649 -13.403 -6.440 1.00 88.69 87 ASN A CA 1
ATOM 720 C C . ASN A 1 87 ? 11.648 -14.813 -5.835 1.00 88.69 87 ASN A C 1
ATOM 722 O O . ASN A 1 87 ? 12.182 -15.735 -6.437 1.00 88.69 87 ASN A O 1
ATOM 726 N N . GLN A 1 88 ? 11.001 -15.007 -4.681 1.00 87.06 88 GLN A N 1
ATOM 727 C CA . GLN A 1 88 ? 10.843 -16.331 -4.069 1.00 87.06 88 GLN A CA 1
ATOM 728 C C . GLN A 1 88 ? 10.020 -17.279 -4.948 1.00 87.06 88 GLN A C 1
ATOM 730 O O . GLN A 1 88 ? 10.408 -18.428 -5.140 1.00 87.06 88 GLN A O 1
ATOM 735 N N . LYS A 1 89 ? 8.906 -16.799 -5.519 1.00 84.81 89 LYS A N 1
ATOM 736 C CA . LYS A 1 89 ? 8.091 -17.588 -6.456 1.00 84.81 89 LYS A CA 1
ATOM 737 C C . LYS A 1 89 ? 8.876 -17.981 -7.706 1.00 84.81 89 LYS A C 1
ATOM 739 O O . LYS A 1 89 ? 8.707 -19.094 -8.192 1.00 84.81 89 LYS A O 1
ATOM 744 N N . GLN A 1 90 ? 9.713 -17.086 -8.225 1.00 80.06 90 GLN A N 1
ATOM 745 C CA . GLN A 1 90 ? 10.554 -17.372 -9.383 1.00 80.06 90 GLN A CA 1
ATOM 746 C C . GLN A 1 90 ? 11.656 -18.382 -9.045 1.00 80.06 90 GLN A C 1
ATOM 748 O O . GLN A 1 90 ? 11.775 -19.390 -9.731 1.00 80.06 90 GLN A O 1
ATOM 753 N N . ALA A 1 91 ? 12.363 -18.185 -7.931 1.00 74.88 91 ALA A N 1
ATOM 754 C CA . ALA A 1 91 ? 13.375 -19.125 -7.458 1.00 74.88 91 ALA A CA 1
ATOM 755 C C . ALA A 1 91 ? 12.801 -20.536 -7.249 1.00 74.88 91 ALA A C 1
ATOM 757 O O . ALA A 1 91 ? 13.437 -21.510 -7.628 1.00 74.88 91 ALA A O 1
ATOM 758 N N . ALA A 1 92 ? 11.579 -20.654 -6.716 1.00 75.56 92 ALA A N 1
ATOM 759 C CA . ALA A 1 92 ? 10.898 -21.940 -6.556 1.00 75.56 92 ALA A CA 1
ATOM 760 C C . ALA A 1 92 ? 10.555 -22.626 -7.894 1.00 75.56 92 ALA A C 1
ATOM 762 O O . ALA A 1 92 ? 10.547 -23.851 -7.960 1.00 75.56 92 ALA A O 1
ATOM 763 N N . ARG A 1 93 ? 10.277 -21.860 -8.960 1.00 72.12 93 ARG A N 1
ATOM 764 C CA . ARG A 1 93 ? 10.026 -22.402 -10.311 1.00 72.12 93 ARG A CA 1
ATOM 765 C C . ARG A 1 93 ? 11.301 -22.885 -10.995 1.00 72.12 93 ARG A C 1
ATOM 767 O O . ARG A 1 93 ? 11.241 -23.812 -11.792 1.00 72.12 93 ARG A O 1
ATOM 774 N N . GLU A 1 94 ? 12.427 -22.246 -10.702 1.00 71.56 94 GLU A N 1
ATOM 775 C CA . GLU A 1 94 ? 13.725 -22.532 -11.317 1.00 71.56 94 GLU A CA 1
ATOM 776 C C . GLU A 1 94 ? 14.486 -23.669 -10.612 1.00 71.56 94 GLU A C 1
ATOM 778 O O . GLU A 1 94 ? 15.595 -23.997 -11.025 1.00 71.56 94 GLU A O 1
ATOM 783 N N . VAL A 1 95 ? 13.914 -24.298 -9.574 1.00 68.44 95 VAL A N 1
ATOM 784 C CA . VAL A 1 95 ? 14.528 -25.454 -8.901 1.00 68.44 95 VAL A CA 1
ATOM 785 C C . VAL A 1 95 ? 14.521 -26.660 -9.851 1.00 68.44 95 VAL A C 1
ATOM 787 O O . VAL A 1 95 ? 13.446 -27.193 -10.139 1.00 68.44 95 VAL A O 1
ATOM 790 N N . PRO A 1 96 ? 15.687 -27.141 -10.329 1.00 66.38 96 PRO A N 1
ATOM 791 C CA . PRO A 1 96 ? 15.734 -28.335 -11.157 1.00 66.38 96 PRO A CA 1
ATOM 792 C C . PRO A 1 96 ? 15.367 -29.551 -10.302 1.00 66.38 96 PRO A C 1
ATOM 794 O O . PRO A 1 96 ? 16.056 -29.875 -9.333 1.00 66.38 96 PRO A O 1
ATOM 797 N N . ILE A 1 97 ? 14.281 -30.232 -10.666 1.00 71.06 97 ILE A N 1
ATOM 798 C CA . ILE A 1 97 ? 13.915 -31.515 -10.063 1.00 71.06 97 ILE A CA 1
ATOM 799 C C . ILE A 1 97 ? 14.953 -32.541 -10.523 1.00 71.06 97 ILE A C 1
ATOM 801 O O . ILE A 1 97 ? 15.051 -32.847 -11.711 1.00 71.06 97 ILE A O 1
ATOM 805 N N . ARG A 1 98 ? 15.757 -33.046 -9.585 1.00 69.00 98 ARG A N 1
ATOM 806 C CA . ARG A 1 98 ? 16.692 -34.145 -9.836 1.00 69.00 98 ARG A CA 1
ATOM 807 C C . ARG A 1 98 ? 15.989 -35.455 -9.518 1.00 69.00 98 ARG A C 1
ATOM 809 O O . ARG A 1 98 ? 15.558 -35.660 -8.388 1.00 69.00 98 ARG A O 1
ATOM 816 N N . PHE A 1 99 ? 15.887 -36.322 -10.515 1.00 67.00 99 PHE A N 1
ATOM 817 C CA . PHE A 1 99 ? 15.491 -37.708 -10.318 1.00 67.00 99 PHE A CA 1
ATOM 818 C C . PHE A 1 99 ? 16.768 -38.527 -10.142 1.00 67.00 99 PHE A C 1
ATOM 820 O O . PHE A 1 99 ? 17.569 -38.636 -11.069 1.00 67.00 99 PHE A O 1
ATOM 827 N N . GLU A 1 100 ? 16.987 -39.056 -8.943 1.00 76.06 100 GLU A N 1
ATOM 828 C CA . GLU A 1 100 ? 18.008 -40.076 -8.714 1.00 76.06 100 GLU A CA 1
ATOM 829 C C . GLU A 1 100 ? 17.371 -41.432 -9.042 1.00 76.06 100 GLU A C 1
ATOM 831 O O . GLU A 1 100 ? 16.411 -41.830 -8.388 1.00 76.06 100 GLU A O 1
ATOM 836 N N . GLY A 1 101 ? 17.847 -42.099 -10.097 1.00 70.12 101 GLY A N 1
ATOM 837 C CA . GLY A 1 101 ? 17.503 -43.498 -10.371 1.00 70.12 101 GLY A CA 1
ATOM 838 C C . GLY A 1 101 ? 18.576 -44.423 -9.812 1.00 70.12 101 GLY A C 1
ATOM 839 O O . GLY A 1 101 ? 19.750 -44.041 -9.734 1.00 70.12 101 GLY A O 1
ATOM 840 N N . LEU A 1 102 ? 18.191 -45.634 -9.418 1.00 73.31 102 LEU A N 1
ATOM 841 C CA . LEU A 1 102 ? 19.157 -46.621 -8.941 1.00 73.31 102 LEU A CA 1
ATOM 842 C C . LEU A 1 102 ? 20.055 -47.084 -10.107 1.00 73.31 102 LEU A C 1
ATOM 844 O O . LEU A 1 102 ? 19.600 -47.138 -11.256 1.00 73.31 102 LEU A O 1
ATOM 848 N N . PRO A 1 103 ? 21.330 -47.438 -9.851 1.00 63.03 103 PRO A N 1
ATOM 849 C CA . PRO A 1 103 ? 22.214 -47.958 -10.891 1.00 63.03 103 PRO A CA 1
ATOM 850 C C . PRO A 1 103 ? 21.584 -49.188 -11.567 1.00 63.03 103 PRO A C 1
ATOM 852 O O . PRO A 1 103 ? 21.425 -50.228 -10.932 1.00 63.03 103 PRO A O 1
ATOM 855 N N . GLY A 1 104 ? 21.211 -49.059 -12.844 1.00 69.25 104 GLY A N 1
ATOM 856 C CA . GLY A 1 104 ? 20.595 -50.127 -13.644 1.00 69.25 104 GLY A CA 1
ATOM 857 C C . GLY A 1 104 ? 19.177 -49.849 -14.161 1.00 69.25 104 GLY A C 1
ATOM 858 O O . GLY A 1 104 ? 18.755 -50.536 -15.085 1.00 69.25 104 GLY A O 1
ATOM 859 N N . GLU A 1 105 ? 18.461 -48.833 -13.658 1.00 68.12 105 GLU A N 1
ATOM 860 C CA . GLU A 1 105 ? 17.098 -48.511 -14.145 1.00 68.12 105 GLU A CA 1
ATOM 861 C C . GLU A 1 105 ? 17.063 -47.950 -15.575 1.00 68.12 105 GLU A C 1
ATOM 863 O O . GLU A 1 105 ? 16.071 -48.112 -16.279 1.00 68.12 105 GLU A O 1
ATOM 868 N N . TYR A 1 106 ? 18.153 -47.333 -16.033 1.00 65.88 106 TYR A N 1
ATOM 869 C CA . TYR A 1 106 ? 18.263 -46.752 -17.377 1.00 65.88 106 TYR A CA 1
ATOM 870 C C . TYR A 1 106 ? 19.136 -47.595 -18.312 1.00 65.88 106 TYR A C 1
ATOM 872 O O . TYR A 1 106 ? 19.811 -47.054 -19.188 1.00 65.88 106 TYR A O 1
ATOM 880 N N . LEU A 1 107 ? 19.181 -48.916 -18.108 1.00 71.50 107 LEU A N 1
ATOM 881 C CA . LEU A 1 107 ? 19.883 -49.810 -19.024 1.00 71.50 107 LEU A CA 1
ATOM 882 C C . LEU A 1 107 ? 19.106 -49.871 -20.348 1.00 71.50 107 LEU A C 1
ATOM 884 O O . LEU A 1 107 ? 18.136 -50.614 -20.484 1.00 71.50 107 LEU A O 1
ATOM 888 N N . GLN A 1 108 ? 19.513 -49.052 -21.316 1.00 71.75 108 GLN A N 1
ATOM 889 C CA . GLN A 1 108 ? 18.992 -49.119 -22.674 1.00 71.75 108 GLN A CA 1
ATOM 890 C C . GLN A 1 108 ? 19.570 -50.369 -23.343 1.00 71.75 108 GLN A C 1
ATOM 892 O O . GLN A 1 108 ? 20.780 -50.468 -23.544 1.00 71.75 108 GLN A O 1
ATOM 897 N N . VAL A 1 109 ? 18.707 -51.338 -23.632 1.00 64.94 109 VAL A N 1
ATOM 898 C CA . VAL A 1 109 ? 19.059 -52.526 -24.414 1.00 64.94 109 VAL A CA 1
ATOM 899 C C . VAL A 1 109 ? 18.782 -52.191 -25.882 1.00 64.94 109 VAL A C 1
ATOM 901 O O . VAL A 1 109 ? 17.665 -51.775 -26.193 1.00 64.94 109 VAL A O 1
ATOM 904 N N . ASP A 1 110 ? 19.813 -52.288 -26.725 1.00 64.56 110 ASP A N 1
ATOM 905 C CA . ASP A 1 110 ? 19.751 -52.158 -28.195 1.00 64.56 110 ASP A CA 1
ATOM 906 C C . ASP A 1 110 ? 19.222 -53.454 -28.833 1.00 64.56 110 ASP A C 1
ATOM 908 O O . ASP A 1 110 ? 19.655 -54.544 -28.380 1.00 64.56 110 ASP A O 1
#

pLDDT: mean 88.45, std 10.46, range [63.03, 98.25]

Foldseek 3Di:
DVVVCVVVVHDPVVVVVVVPDDPPDDPDDDPDDDLCNVCLVVLLVVVVVVHDLVVSLVVQQPDDPRRRPDDSVVSVVSSVVSVVVVVVVVVVVPDDDDDDDDPPPPPDDD

Secondary structure (DSSP, 8-state):
-HHHHHHHT--HHHHHHHHHS-TT----------TTGGGHHHHHHHHHTT--HHHHHHHHHS-SSS---S-HHHHHHHHHHHHHHHHHHHHHHS--------TTTT----

Sequence (110 aa):
IREIAEELGHSPTTVSRVLQEPMDQPPKRRERRSQVDPYRDQIERWLEEGLPVVRMLELARSESEQPYTGSRSQFGEMVRRIRQARNQKQAAREVPIRFEGLPGEYLQVD

Radius of gyration: 28.54 Å; chains: 1; bounding box: 47×64×76 Å